Protein AF-C6T180-F1 (afdb_monomer)

pLDDT: mean 71.53, std 15.17, range [40.81, 89.12]

Foldseek 3Di:
DDPPPDAQLVVLLVVLVVLCVVVVVPPPVVSLVVSVVSLVVSVVSCVVVVVPGPSSVVSCVSVDDDPDPPD

Secondary structure (DSSP, 8-state):
-------TTHHHHHHHHHHHHHTTT---HHHHHHHHHHHHHHHHHHHHTTT-SGGGHHHHHHS--S-----

Structure (mmCIF, N/CA/C/O backbone):
data_AF-C6T180-F1
#
_entry.id   AF-C6T180-F1
#
loop_
_atom_site.group_PDB
_atom_site.id
_atom_site.type_symbol
_atom_site.label_atom_id
_atom_site.label_alt_id
_atom_site.label_comp_id
_atom_site.label_asym_id
_atom_site.label_entity_id
_atom_site.label_seq_id
_atom_site.pdbx_PDB_ins_code
_atom_site.Cartn_x
_atom_site.Cartn_y
_atom_site.Cartn_z
_atom_site.occupancy
_atom_site.B_iso_or_equiv
_atom_site.auth_seq_id
_atom_site.auth_comp_id
_atom_site.auth_asym_id
_atom_site.auth_atom_id
_atom_site.pdbx_PDB_model_num
ATOM 1 N N . MET A 1 1 ? 22.803 16.885 -0.052 1.00 44.03 1 MET A N 1
ATOM 2 C CA . MET A 1 1 ? 22.088 15.651 0.343 1.00 44.03 1 MET A CA 1
ATOM 3 C C . MET A 1 1 ? 20.911 15.458 -0.600 1.00 44.03 1 MET A C 1
ATOM 5 O O . MET A 1 1 ? 20.028 16.295 -0.548 1.00 44.03 1 MET A O 1
ATOM 9 N N . ALA A 1 2 ? 20.914 14.455 -1.488 1.00 42.50 2 ALA A N 1
ATOM 10 C CA . ALA A 1 2 ? 19.724 14.045 -2.257 1.00 42.50 2 ALA A CA 1
ATOM 11 C C . ALA A 1 2 ? 20.013 12.776 -3.082 1.00 42.50 2 ALA A C 1
ATOM 13 O O . ALA A 1 2 ? 20.078 12.818 -4.307 1.00 42.50 2 ALA A O 1
ATOM 14 N N . GLN A 1 3 ? 20.193 11.628 -2.426 1.00 41.53 3 GLN A N 1
ATOM 15 C CA . GLN A 1 3 ? 20.151 10.345 -3.129 1.00 41.53 3 GLN A CA 1
ATOM 16 C C . GLN A 1 3 ? 18.684 9.918 -3.245 1.00 41.53 3 GLN A C 1
ATOM 18 O O . GLN A 1 3 ? 18.186 9.108 -2.467 1.00 41.53 3 GLN A O 1
ATOM 23 N N . ALA A 1 4 ? 17.965 10.508 -4.202 1.00 47.88 4 ALA A N 1
ATOM 24 C CA . ALA A 1 4 ? 16.644 10.048 -4.629 1.00 47.88 4 ALA A CA 1
ATOM 25 C C . ALA A 1 4 ? 16.795 8.759 -5.461 1.00 47.88 4 ALA A C 1
ATOM 27 O O . ALA A 1 4 ? 16.462 8.701 -6.641 1.00 47.88 4 ALA A O 1
ATOM 28 N N . SER A 1 5 ? 17.386 7.724 -4.864 1.00 53.03 5 SER A N 1
ATOM 29 C CA . SER A 1 5 ? 17.532 6.421 -5.500 1.00 53.03 5 SER A CA 1
ATOM 30 C C . SER A 1 5 ? 16.200 5.676 -5.412 1.00 53.03 5 SER A C 1
ATOM 32 O O . SER A 1 5 ? 15.885 5.071 -4.393 1.00 53.03 5 SER A O 1
ATOM 34 N N . LYS A 1 6 ? 15.420 5.782 -6.494 1.00 61.00 6 LYS A N 1
ATOM 35 C CA . LYS A 1 6 ? 14.707 4.672 -7.149 1.00 61.00 6 LYS A CA 1
ATOM 36 C C . LYS A 1 6 ? 13.888 3.729 -6.257 1.00 61.00 6 LYS A C 1
ATOM 38 O O . LYS A 1 6 ? 14.112 2.527 -6.284 1.00 61.00 6 LYS A O 1
ATOM 43 N N . GLU A 1 7 ? 12.874 4.233 -5.566 1.00 71.00 7 GLU A N 1
ATOM 44 C CA . GLU A 1 7 ? 11.757 3.365 -5.174 1.00 71.00 7 GLU A CA 1
ATOM 45 C C . GLU A 1 7 ? 10.429 4.015 -5.571 1.00 71.00 7 GLU A C 1
ATOM 47 O O . GLU A 1 7 ? 10.052 5.026 -4.969 1.00 71.00 7 GLU A O 1
ATOM 52 N N . PRO A 1 8 ? 9.738 3.484 -6.602 1.00 76.06 8 PRO A N 1
ATOM 53 C CA . PRO A 1 8 ? 8.593 4.148 -7.224 1.00 76.06 8 PRO A CA 1
ATOM 54 C C . PRO A 1 8 ? 7.421 4.324 -6.258 1.00 76.06 8 PRO A C 1
ATOM 56 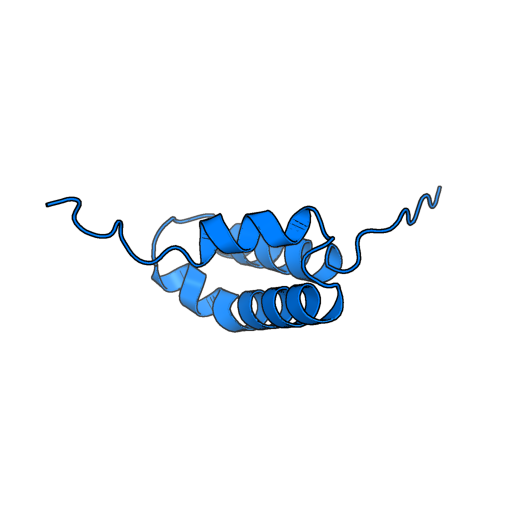O O . PRO A 1 8 ? 6.664 5.272 -6.418 1.00 76.06 8 PRO A O 1
ATOM 59 N N . CYS A 1 9 ? 7.329 3.478 -5.228 1.00 85.25 9 CYS A N 1
ATOM 60 C CA . CYS A 1 9 ? 6.199 3.437 -4.302 1.00 85.25 9 CYS A CA 1
ATOM 61 C C . CYS A 1 9 ? 6.543 3.861 -2.869 1.00 85.25 9 CYS A C 1
ATOM 63 O O . CYS A 1 9 ? 5.791 3.617 -1.923 1.00 85.25 9 CYS A O 1
ATOM 65 N N . LYS A 1 10 ? 7.702 4.504 -2.682 1.00 84.44 10 LYS A N 1
ATOM 66 C CA . LYS A 1 10 ? 8.176 4.947 -1.365 1.00 84.44 10 LYS A CA 1
ATOM 67 C C . LYS A 1 10 ? 7.255 5.966 -0.712 1.00 84.44 10 LYS A C 1
ATOM 69 O O . LYS A 1 10 ? 7.058 5.922 0.498 1.00 84.44 10 LYS A O 1
ATOM 74 N N . LYS A 1 11 ? 6.711 6.891 -1.502 1.00 85.62 11 LYS A N 1
ATOM 75 C CA . LYS A 1 11 ? 5.848 7.954 -0.990 1.00 85.62 11 LYS A CA 1
ATOM 76 C C . LYS A 1 11 ? 4.576 7.362 -0.386 1.00 85.62 11 LYS A C 1
ATOM 78 O O . LYS A 1 11 ? 4.319 7.573 0.795 1.00 85.62 11 LYS A O 1
ATOM 83 N N . GLU A 1 12 ? 3.884 6.520 -1.144 1.00 86.44 12 GLU A N 1
ATOM 84 C CA . GLU A 1 12 ? 2.654 5.867 -0.696 1.00 86.44 12 GLU A CA 1
ATOM 85 C C . GLU A 1 12 ? 2.918 4.953 0.513 1.00 86.44 12 GLU A C 1
ATOM 87 O O . GLU A 1 12 ? 2.137 4.928 1.461 1.00 86.44 12 GLU A O 1
ATOM 92 N N . ALA A 1 13 ? 4.062 4.265 0.553 1.00 84.38 13 ALA A N 1
ATOM 93 C CA . ALA A 1 13 ? 4.438 3.439 1.698 1.00 84.38 13 ALA A CA 1
ATOM 94 C C . ALA A 1 13 ? 4.740 4.255 2.964 1.00 84.38 13 ALA A C 1
ATOM 96 O O . ALA A 1 13 ? 4.336 3.866 4.063 1.00 84.38 13 ALA A O 1
ATOM 97 N N . CYS A 1 14 ? 5.399 5.409 2.829 1.00 86.06 14 CYS A N 1
ATOM 98 C CA . CYS A 1 14 ? 5.572 6.344 3.937 1.00 86.06 14 CYS A CA 1
ATOM 99 C C . CYS A 1 14 ? 4.226 6.900 4.423 1.00 86.06 14 CYS A C 1
ATOM 101 O O . CYS A 1 14 ? 4.036 7.026 5.633 1.00 86.06 14 CYS A O 1
ATOM 103 N N . ASP A 1 15 ? 3.281 7.181 3.521 1.00 86.06 15 ASP A N 1
ATOM 104 C CA . ASP A 1 15 ? 1.932 7.624 3.884 1.00 86.06 15 ASP A CA 1
ATOM 105 C C . ASP A 1 15 ? 1.164 6.548 4.672 1.00 86.06 15 ASP A C 1
ATOM 107 O O . ASP A 1 15 ? 0.461 6.875 5.631 1.00 86.06 15 ASP A O 1
ATOM 111 N N . ILE A 1 16 ? 1.345 5.259 4.354 1.00 82.38 16 ILE A N 1
ATOM 112 C CA . ILE A 1 16 ? 0.791 4.160 5.162 1.00 82.38 16 ILE A CA 1
ATOM 113 C C . ILE A 1 16 ? 1.388 4.190 6.566 1.00 82.38 16 ILE A C 1
ATOM 115 O O . ILE A 1 16 ? 0.653 4.123 7.551 1.00 82.38 16 ILE A O 1
ATOM 119 N N . GLN A 1 17 ? 2.710 4.325 6.675 1.00 80.06 17 GLN A N 1
ATOM 120 C CA . GLN A 1 17 ? 3.383 4.401 7.969 1.00 80.06 17 GLN A CA 1
ATOM 121 C C . GLN A 1 17 ? 2.896 5.605 8.786 1.00 80.06 17 GLN A C 1
ATOM 123 O O . GLN A 1 17 ? 2.594 5.461 9.966 1.00 80.06 17 GLN A O 1
ATOM 128 N N . ALA A 1 18 ? 2.756 6.776 8.162 1.00 85.62 18 ALA A N 1
ATOM 129 C CA . ALA A 1 18 ? 2.218 7.975 8.798 1.00 85.62 18 ALA A CA 1
ATOM 130 C C . ALA A 1 18 ? 0.755 7.791 9.225 1.00 85.62 18 ALA A C 1
ATOM 132 O O . ALA A 1 18 ? 0.364 8.239 10.305 1.00 85.62 18 ALA A O 1
ATOM 133 N N . CYS A 1 19 ? -0.046 7.107 8.406 1.00 84.56 19 CYS A N 1
ATOM 134 C CA . CYS A 1 19 ? -1.418 6.761 8.738 1.00 84.56 19 CYS A CA 1
ATOM 135 C C . CYS A 1 19 ? -1.468 5.847 9.969 1.00 84.56 19 CYS A C 1
ATOM 137 O O . CYS A 1 19 ? -2.187 6.152 10.917 1.00 84.56 19 CYS A O 1
ATOM 139 N N . LEU A 1 20 ? -0.654 4.793 10.025 1.00 78.31 20 LEU A N 1
ATOM 140 C CA . LEU A 1 20 ? -0.579 3.896 11.182 1.00 78.31 20 LEU A CA 1
ATOM 141 C C . LEU A 1 20 ? -0.058 4.607 12.443 1.00 78.31 20 LEU A C 1
ATOM 143 O O . LEU A 1 20 ? -0.650 4.446 13.511 1.00 78.31 20 LEU A O 1
ATOM 147 N N . SER A 1 21 ? 0.967 5.459 12.317 1.00 81.69 21 SER A N 1
ATOM 148 C CA . SER A 1 21 ? 1.506 6.272 13.419 1.00 81.69 21 SER A CA 1
ATOM 149 C C . SER A 1 21 ? 0.458 7.190 14.041 1.00 81.69 21 SER A C 1
ATOM 151 O O . SER A 1 21 ? 0.342 7.256 15.260 1.00 81.69 21 SER A O 1
ATOM 153 N N . LYS A 1 22 ? -0.354 7.867 13.216 1.00 80.44 22 LYS A N 1
ATOM 154 C CA . LYS A 1 22 ? -1.458 8.730 13.685 1.00 80.44 22 LYS A CA 1
ATOM 155 C C . LYS A 1 22 ? -2.570 7.958 14.397 1.00 80.44 22 LYS A C 1
ATOM 157 O O . LYS A 1 22 ? -3.413 8.553 15.057 1.00 80.44 22 LYS A O 1
ATOM 162 N N . ASN A 1 23 ? -2.588 6.642 14.230 1.00 70.25 23 ASN A N 1
ATOM 163 C CA . ASN A 1 23 ? -3.605 5.736 14.733 1.00 70.25 23 ASN A CA 1
ATOM 164 C C . ASN A 1 23 ? -3.045 4.784 15.813 1.00 70.25 23 ASN A C 1
ATOM 166 O O . ASN A 1 23 ? -3.615 3.723 16.068 1.00 70.25 23 ASN A O 1
ATOM 170 N N . ASN A 1 24 ? -1.932 5.162 16.454 1.00 69.38 24 ASN A N 1
ATOM 171 C CA . ASN A 1 24 ? -1.293 4.425 17.549 1.00 69.38 24 ASN A CA 1
ATOM 172 C C . ASN A 1 24 ? -0.827 3.000 17.202 1.00 69.38 24 ASN A C 1
ATOM 174 O O . ASN A 1 24 ? -0.670 2.179 18.103 1.00 69.38 24 ASN A O 1
ATOM 178 N N . PHE A 1 25 ? -0.606 2.691 15.917 1.00 65.19 25 PHE A N 1
ATOM 179 C CA . PHE A 1 25 ? -0.225 1.349 15.448 1.00 65.19 25 PHE A CA 1
ATOM 180 C C . PHE A 1 25 ? -1.114 0.226 16.002 1.00 65.19 25 PHE A C 1
ATOM 182 O O . PHE A 1 25 ? -0.679 -0.920 16.119 1.00 65.19 25 PHE A O 1
ATOM 189 N N . LEU A 1 26 ? -2.361 0.541 16.368 1.00 58.72 26 LEU A N 1
ATOM 190 C CA . LEU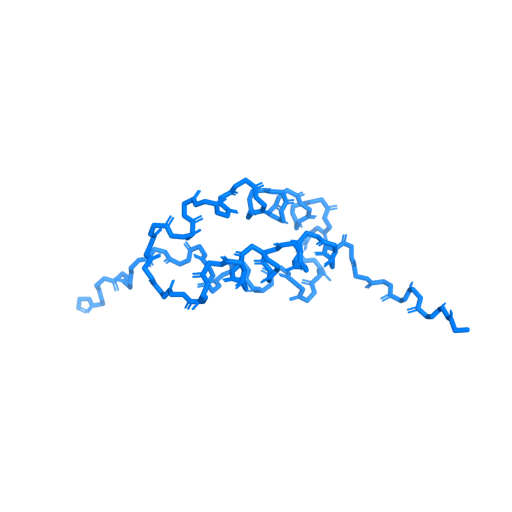 A 1 26 ? -3.243 -0.456 16.946 1.00 58.72 26 LEU A CA 1
ATOM 191 C C . LEU A 1 26 ? -3.562 -1.487 15.855 1.00 58.72 26 LEU A C 1
ATOM 193 O O . LEU A 1 26 ? -4.105 -1.108 14.816 1.00 58.72 26 LEU A O 1
ATOM 197 N N . PRO A 1 27 ? -3.291 -2.788 16.077 1.00 54.31 27 PRO A N 1
ATOM 198 C CA . PRO A 1 27 ? -3.510 -3.859 15.095 1.00 54.31 27 PRO A CA 1
ATOM 199 C C . PRO A 1 27 ? -5.001 -4.138 14.830 1.00 54.31 27 PRO A C 1
ATOM 201 O O . PRO A 1 27 ? -5.373 -5.146 14.231 1.00 54.31 27 PRO A O 1
ATOM 204 N N . GLN A 1 28 ? -5.879 -3.253 15.299 1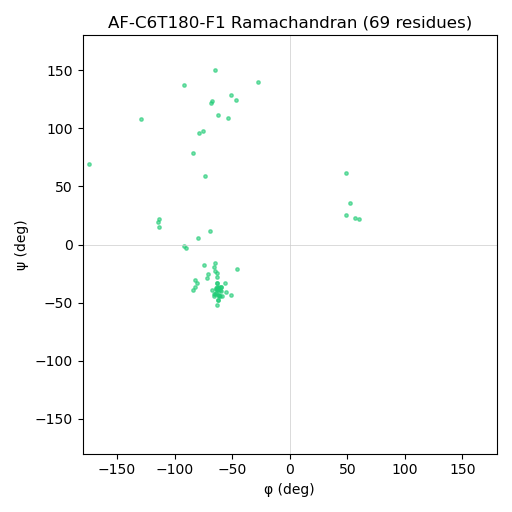.00 57.50 28 GLN A N 1
ATOM 205 C CA . GLN A 1 28 ? -7.309 -3.322 15.085 1.00 57.50 28 GLN A CA 1
ATOM 206 C C . GLN A 1 28 ? -7.583 -3.063 13.602 1.00 57.50 28 GLN A C 1
ATOM 208 O O . GLN A 1 28 ? -7.281 -1.987 13.085 1.00 57.50 28 GLN A O 1
ATOM 213 N N . ASN A 1 29 ? -8.230 -4.029 12.945 1.00 55.97 29 ASN A N 1
ATOM 214 C CA . ASN A 1 29 ? -8.673 -3.973 11.542 1.00 55.97 29 ASN A CA 1
ATOM 215 C C . ASN A 1 29 ? -9.371 -2.646 11.147 1.00 55.97 29 ASN A C 1
ATOM 217 O O . ASN A 1 29 ? -9.409 -2.286 9.972 1.00 55.97 29 ASN A O 1
ATOM 221 N N . ILE A 1 30 ? -9.894 -1.892 12.122 1.00 52.62 30 ILE A N 1
ATOM 222 C CA . ILE A 1 30 ? -10.511 -0.573 11.939 1.00 52.62 30 ILE A CA 1
ATOM 223 C C . ILE A 1 30 ? -9.531 0.496 11.417 1.00 52.62 30 ILE A C 1
ATOM 225 O O . ILE A 1 30 ? -9.935 1.387 10.673 1.00 52.62 30 ILE A O 1
ATOM 229 N N . HIS A 1 31 ? -8.248 0.447 11.787 1.00 57.06 31 HIS A N 1
ATOM 230 C CA . HIS A 1 31 ? -7.280 1.459 11.354 1.00 57.06 31 HIS A CA 1
ATOM 231 C C . HIS A 1 31 ? -6.741 1.159 9.959 1.00 57.06 31 HIS A C 1
ATOM 233 O O . HIS A 1 31 ? -6.542 2.091 9.181 1.00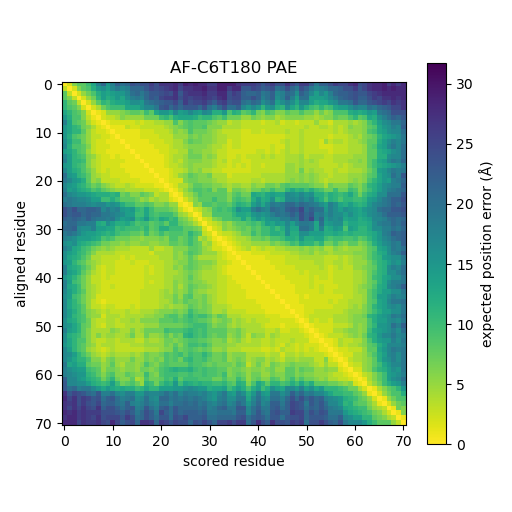 57.06 31 HIS A O 1
ATOM 239 N N . THR A 1 32 ? -6.656 -0.122 9.586 1.00 62.09 32 THR A N 1
ATOM 240 C CA . THR A 1 32 ? -6.479 -0.528 8.188 1.00 62.09 32 THR A CA 1
ATOM 241 C C . THR A 1 32 ? -7.588 0.066 7.324 1.00 62.09 32 THR A C 1
ATOM 243 O O . THR A 1 32 ? -7.278 0.616 6.276 1.00 62.09 32 THR A O 1
ATOM 246 N N . ALA A 1 33 ? -8.843 0.088 7.808 1.00 66.62 33 ALA A N 1
ATOM 247 C CA . ALA A 1 33 ? -9.966 0.726 7.109 1.00 66.62 33 ALA A CA 1
ATOM 248 C C . ALA A 1 33 ? -9.748 2.231 6.857 1.00 66.62 33 ALA A C 1
ATOM 250 O O . ALA A 1 33 ? -10.046 2.736 5.778 1.00 66.62 33 ALA A O 1
ATOM 251 N N . ARG A 1 34 ? -9.171 2.956 7.825 1.00 73.31 34 ARG A N 1
ATOM 252 C CA . ARG A 1 34 ? -8.837 4.386 7.675 1.00 73.31 34 ARG A CA 1
ATOM 253 C C . ARG A 1 34 ? -7.661 4.625 6.730 1.00 73.31 34 ARG A C 1
ATOM 255 O O . ARG A 1 34 ? -7.605 5.668 6.085 1.00 73.31 34 ARG A O 1
ATOM 262 N N . CYS A 1 35 ? -6.747 3.664 6.638 1.00 81.12 35 CYS A N 1
ATOM 263 C CA . CYS A 1 35 ? -5.611 3.709 5.726 1.00 81.12 35 CYS A CA 1
ATOM 264 C C . CYS A 1 35 ? -5.897 3.054 4.362 1.00 81.12 35 CYS A C 1
ATOM 266 O O . CYS A 1 35 ? -5.020 3.110 3.504 1.00 81.12 35 CYS A O 1
ATOM 268 N N . LEU A 1 36 ? -7.099 2.495 4.123 1.00 80.38 36 LEU A N 1
ATOM 269 C CA . LEU A 1 36 ? -7.470 1.814 2.867 1.00 80.38 36 LEU A CA 1
ATOM 270 C C . LEU A 1 36 ? -7.158 2.664 1.645 1.00 80.38 36 LEU A C 1
ATOM 272 O O . LEU A 1 36 ? -6.536 2.182 0.711 1.00 80.38 36 LEU A O 1
ATOM 276 N N . LYS A 1 37 ? -7.481 3.955 1.708 1.00 84.19 37 LYS A N 1
ATOM 277 C CA . LYS A 1 37 ? -7.239 4.881 0.604 1.00 84.19 37 LYS A CA 1
ATOM 278 C C . LYS A 1 37 ? -5.759 4.984 0.222 1.00 84.19 37 LYS A C 1
ATOM 280 O O . LYS A 1 37 ? -5.437 5.102 -0.952 1.00 84.19 37 LYS A O 1
ATOM 285 N N . VAL A 1 38 ? -4.854 4.932 1.199 1.00 83.12 38 VAL A N 1
ATOM 286 C CA . VAL A 1 38 ? -3.405 4.956 0.942 1.00 83.12 38 VAL A CA 1
ATOM 287 C C . VAL A 1 38 ? -2.898 3.573 0.529 1.00 83.12 38 VAL A C 1
ATOM 289 O O . VAL A 1 38 ? -2.012 3.471 -0.311 1.00 83.12 38 VAL A O 1
ATOM 292 N N . ILE A 1 39 ? -3.490 2.504 1.063 1.00 84.19 39 ILE A N 1
ATOM 293 C CA . ILE A 1 39 ? -3.196 1.124 0.659 1.00 84.19 39 ILE A CA 1
ATOM 294 C C . ILE A 1 39 ? -3.564 0.902 -0.817 1.00 84.19 39 ILE A C 1
ATOM 296 O O . ILE A 1 39 ? -2.756 0.350 -1.553 1.00 84.19 39 ILE A O 1
ATOM 300 N N . GLU A 1 40 ? -4.719 1.389 -1.275 1.00 86.56 40 GLU A N 1
ATOM 301 C CA . GLU A 1 40 ? -5.136 1.350 -2.686 1.00 86.56 40 GLU A CA 1
ATOM 302 C C . GLU A 1 40 ? -4.214 2.178 -3.591 1.00 86.56 40 GLU A C 1
ATOM 304 O O . GLU A 1 40 ? -3.906 1.769 -4.712 1.00 86.56 40 GLU A O 1
ATOM 309 N N . LEU A 1 41 ? -3.734 3.332 -3.110 1.00 87.44 41 LEU A N 1
ATOM 310 C CA . LEU A 1 41 ? -2.739 4.130 -3.830 1.00 87.44 41 LEU A CA 1
ATOM 311 C C . LEU A 1 41 ? -1.407 3.386 -3.954 1.00 87.44 41 LEU A C 1
ATOM 313 O O . LEU A 1 41 ? -0.809 3.395 -5.030 1.00 87.44 41 LEU A O 1
ATOM 317 N N . LEU A 1 42 ? -0.966 2.722 -2.882 1.00 85.50 42 LEU A N 1
ATOM 318 C CA . LEU A 1 42 ? 0.246 1.914 -2.902 1.00 85.50 42 LEU A CA 1
ATOM 319 C C . LEU A 1 42 ? 0.086 0.705 -3.834 1.00 85.50 42 LEU A C 1
ATOM 321 O O . LEU A 1 42 ? 0.987 0.444 -4.622 1.00 85.50 42 LEU A O 1
ATOM 325 N N . ASP A 1 43 ? -1.057 0.016 -3.809 1.00 86.00 43 ASP A N 1
ATOM 326 C CA . ASP A 1 43 ? -1.357 -1.097 -4.721 1.00 86.00 43 ASP A CA 1
ATOM 327 C C . ASP A 1 43 ? -1.371 -0.642 -6.185 1.00 86.00 43 ASP A C 1
ATOM 329 O O . ASP A 1 43 ? -0.703 -1.232 -7.032 1.00 86.00 43 ASP A O 1
ATOM 333 N N . SER A 1 44 ? -1.999 0.502 -6.463 1.00 89.12 44 SER A N 1
ATOM 334 C CA . SER A 1 44 ? -1.968 1.131 -7.787 1.00 89.12 44 SER A CA 1
ATOM 335 C C . 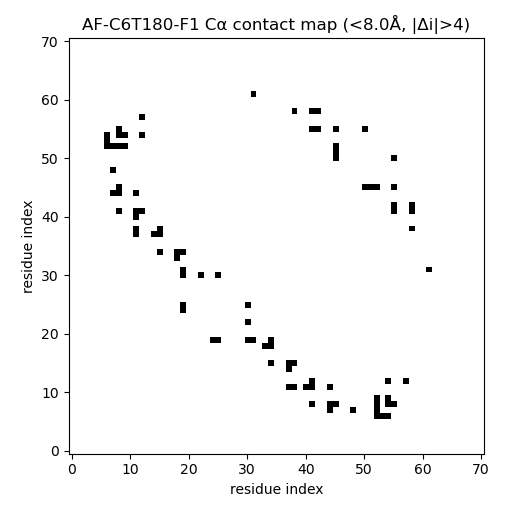SER A 1 44 ? -0.551 1.516 -8.218 1.00 89.12 44 SER A C 1
ATOM 337 O O . SER A 1 44 ? -0.219 1.419 -9.399 1.00 89.12 44 SER A O 1
ATOM 339 N N . CYS A 1 45 ? 0.297 1.971 -7.293 1.00 88.12 45 CYS A N 1
ATOM 340 C CA . CYS A 1 45 ? 1.703 2.227 -7.588 1.00 88.12 45 CYS A CA 1
ATOM 341 C C . CYS A 1 45 ? 2.446 0.926 -7.914 1.00 88.12 45 CYS A C 1
ATOM 343 O O . CYS A 1 45 ? 3.187 0.861 -8.895 1.00 88.12 45 CYS A O 1
ATOM 345 N N . CYS A 1 46 ? 2.211 -0.124 -7.132 1.00 88.06 46 CYS A N 1
ATOM 346 C CA . CYS A 1 46 ? 2.820 -1.432 -7.327 1.00 88.06 46 CYS A CA 1
ATOM 347 C C . CYS A 1 46 ? 2.435 -2.048 -8.671 1.00 88.06 46 CYS A C 1
ATOM 349 O O . CYS A 1 46 ? 3.316 -2.496 -9.401 1.00 88.06 46 CYS A O 1
ATOM 351 N N . ALA A 1 47 ? 1.163 -1.954 -9.057 1.00 88.50 47 ALA A N 1
ATOM 352 C CA . ALA A 1 47 ? 0.693 -2.355 -10.378 1.00 88.50 47 ALA A CA 1
ATOM 353 C C . ALA A 1 47 ? 1.376 -1.564 -11.511 1.00 88.50 47 ALA A C 1
ATOM 355 O O . ALA A 1 47 ? 1.694 -2.130 -12.551 1.00 88.50 47 ALA A O 1
ATOM 356 N N . LYS A 1 48 ? 1.657 -0.269 -11.310 1.00 87.31 48 LYS A N 1
ATOM 357 C CA . LYS A 1 48 ? 2.348 0.584 -12.297 1.00 87.31 48 LYS A CA 1
ATOM 358 C C . LYS A 1 48 ? 3.852 0.331 -12.416 1.00 87.31 48 LYS A C 1
ATOM 360 O O . LYS A 1 48 ? 4.449 0.787 -13.386 1.00 87.31 48 LYS A O 1
ATOM 365 N N . CYS A 1 49 ? 4.472 -0.325 -11.437 1.00 85.75 49 CYS A N 1
ATOM 366 C CA . CYS A 1 49 ? 5.905 -0.627 -11.445 1.00 85.75 49 CYS A CA 1
ATOM 367 C C . CYS A 1 49 ? 6.207 -2.129 -11.521 1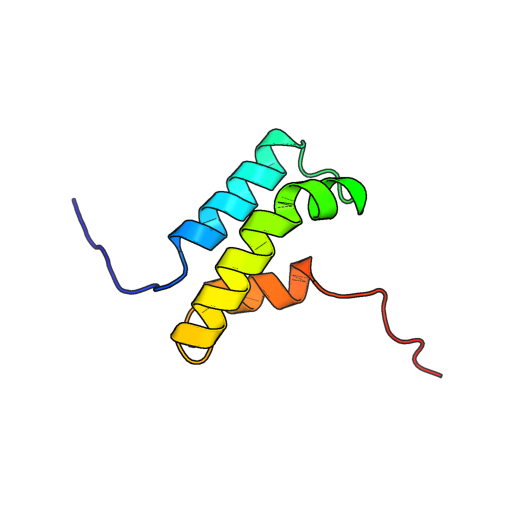.00 85.75 49 CYS A C 1
ATOM 369 O O . CYS A 1 49 ? 7.310 -2.542 -11.156 1.00 85.75 49 CYS A O 1
ATOM 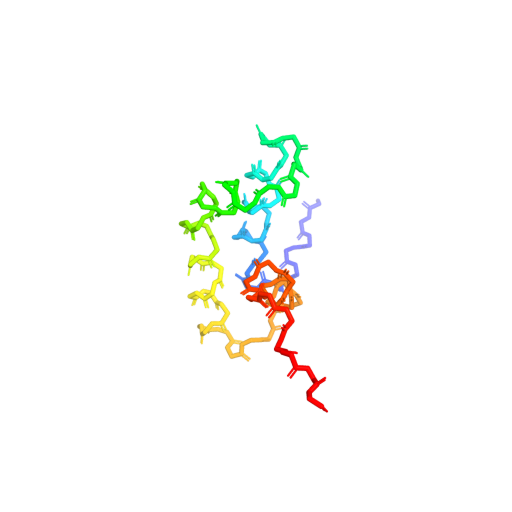371 N N . ASP A 1 50 ? 5.244 -2.944 -11.964 1.00 84.38 50 ASP A N 1
ATOM 372 C CA . ASP A 1 50 ? 5.371 -4.407 -12.041 1.00 84.38 50 ASP A CA 1
ATOM 373 C C . ASP A 1 50 ? 5.828 -5.029 -10.708 1.00 84.38 50 ASP A C 1
ATOM 375 O O . ASP A 1 50 ? 6.617 -5.969 -10.668 1.00 84.38 50 ASP A O 1
ATOM 379 N N . TYR A 1 51 ? 5.373 -4.459 -9.587 1.00 81.94 51 TYR A N 1
ATOM 380 C CA . TYR A 1 51 ? 5.750 -4.861 -8.229 1.00 81.94 51 TYR A CA 1
ATOM 381 C C . TYR A 1 51 ? 7.269 -4.825 -7.949 1.00 81.94 51 TYR A C 1
ATOM 383 O O . TYR A 1 51 ? 7.737 -5.446 -6.997 1.00 81.94 51 TYR A O 1
ATOM 391 N N . ASN A 1 52 ? 8.046 -4.041 -8.709 1.00 82.75 52 ASN A N 1
ATOM 392 C CA . ASN A 1 52 ? 9.502 -3.913 -8.543 1.00 82.75 52 ASN A CA 1
ATOM 393 C C . ASN A 1 52 ? 9.941 -2.981 -7.393 1.00 82.75 52 ASN A C 1
ATOM 395 O O . ASN A 1 52 ? 11.133 -2.710 -7.249 1.00 82.75 52 ASN A O 1
ATOM 399 N N . SER A 1 53 ? 9.023 -2.461 -6.570 1.00 81.62 53 SER A N 1
ATOM 400 C CA . SER A 1 53 ? 9.391 -1.699 -5.365 1.00 81.62 53 SER A CA 1
ATOM 401 C C . SER A 1 53 ? 9.473 -2.618 -4.152 1.00 81.62 53 SER A C 1
ATOM 403 O O . SER A 1 53 ? 8.550 -3.388 -3.887 1.00 81.62 53 SER A O 1
ATOM 405 N N . THR A 1 54 ? 10.502 -2.448 -3.322 1.00 83.88 54 THR A N 1
ATOM 406 C CA . THR A 1 54 ? 10.621 -3.118 -2.016 1.00 83.88 54 THR A CA 1
ATOM 407 C C . THR A 1 54 ? 9.404 -2.826 -1.134 1.00 83.88 54 THR A C 1
ATOM 409 O O . THR A 1 54 ? 8.929 -3.679 -0.386 1.00 83.88 54 THR A O 1
ATOM 412 N N . HIS A 1 55 ? 8.837 -1.629 -1.277 1.00 83.19 55 HIS A N 1
ATOM 413 C CA . HIS A 1 55 ? 7.630 -1.199 -0.580 1.00 83.19 55 HIS A CA 1
ATOM 414 C C . HIS A 1 55 ? 6.348 -1.962 -0.954 1.00 83.19 55 HIS A C 1
ATOM 416 O O . HIS A 1 55 ? 5.404 -1.978 -0.162 1.00 83.19 55 HIS A O 1
ATOM 422 N N . CYS A 1 56 ? 6.310 -2.641 -2.103 1.00 82.94 56 CYS A N 1
ATOM 423 C CA . CYS A 1 56 ? 5.167 -3.460 -2.505 1.00 82.94 56 CYS A CA 1
ATOM 424 C C . CYS A 1 56 ? 5.031 -4.735 -1.666 1.00 82.94 56 CYS A C 1
ATOM 426 O O . CYS A 1 56 ? 3.924 -5.234 -1.471 1.00 82.94 56 CYS A O 1
ATOM 428 N N . ALA A 1 57 ? 6.127 -5.232 -1.083 1.00 77.56 57 ALA A N 1
ATOM 429 C CA . ALA A 1 57 ? 6.079 -6.370 -0.167 1.00 77.56 57 ALA A CA 1
ATOM 430 C C . ALA A 1 57 ? 5.252 -6.062 1.097 1.00 77.56 57 ALA A C 1
ATOM 432 O O . ALA A 1 57 ? 4.552 -6.934 1.616 1.00 77.56 57 ALA A O 1
ATOM 433 N N . SER A 1 58 ? 5.265 -4.805 1.557 1.00 71.56 58 SER A N 1
ATOM 434 C CA . SER A 1 58 ? 4.503 -4.353 2.728 1.00 71.56 58 SER A CA 1
ATOM 435 C C . SER A 1 58 ? 2.986 -4.466 2.536 1.00 71.56 58 SER A C 1
ATOM 437 O O . SER A 1 58 ? 2.271 -4.711 3.510 1.00 71.56 58 SER A O 1
ATOM 439 N N . LEU A 1 59 ? 2.485 -4.378 1.294 1.00 72.38 59 LEU A N 1
ATOM 440 C CA . LEU A 1 59 ? 1.068 -4.613 0.985 1.00 72.38 59 LEU A CA 1
ATOM 441 C C . LEU A 1 59 ? 0.637 -6.032 1.354 1.00 72.38 59 LEU A C 1
ATOM 443 O O . LEU A 1 59 ? 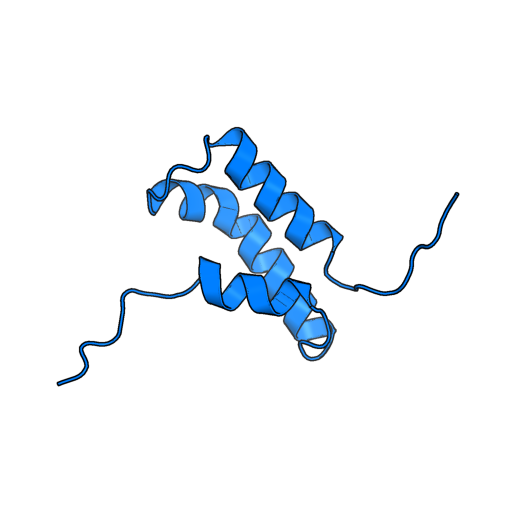-0.433 -6.212 1.927 1.00 72.38 59 LEU A O 1
ATOM 447 N N . SER A 1 60 ? 1.486 -7.037 1.118 1.00 66.50 60 SER A N 1
ATOM 448 C CA . SER A 1 60 ? 1.184 -8.432 1.476 1.00 66.50 60 SER A CA 1
ATOM 449 C C . SER A 1 60 ? 1.073 -8.652 2.990 1.00 66.50 60 SER A C 1
ATOM 451 O O . SER A 1 60 ? 0.449 -9.618 3.429 1.00 66.50 60 SER A O 1
ATOM 453 N N . GLY A 1 61 ? 1.677 -7.778 3.802 1.00 65.56 61 GLY A N 1
ATOM 454 C CA . GLY A 1 61 ? 1.532 -7.784 5.258 1.00 65.56 61 GLY A CA 1
ATOM 455 C C . GLY A 1 61 ? 0.264 -7.077 5.742 1.00 65.56 61 GLY A C 1
ATOM 456 O O . GLY A 1 61 ? -0.357 -7.544 6.691 1.00 65.56 61 GLY A O 1
ATOM 457 N N . LEU A 1 62 ? -0.135 -5.987 5.075 1.00 66.25 62 LEU A N 1
ATOM 458 C CA . LEU A 1 62 ? -1.291 -5.163 5.453 1.00 66.25 62 LEU A CA 1
ATOM 459 C C . LEU A 1 62 ? -2.632 -5.686 4.928 1.00 66.25 62 LEU A C 1
ATOM 461 O O . LEU A 1 62 ? -3.637 -5.598 5.627 1.00 66.25 62 LEU A O 1
ATOM 465 N N . LEU A 1 63 ? -2.650 -6.199 3.696 1.00 63.41 63 LEU A N 1
ATOM 466 C CA . LEU A 1 63 ? -3.855 -6.677 3.017 1.00 63.41 63 LEU A CA 1
ATOM 467 C C . LEU A 1 63 ? -4.145 -8.151 3.269 1.00 63.41 63 LEU A C 1
ATOM 469 O O . LEU A 1 63 ? -5.163 -8.629 2.779 1.00 63.41 63 LEU A O 1
ATOM 473 N N . LYS A 1 64 ? -3.292 -8.881 4.006 1.00 51.38 64 LYS A N 1
ATOM 474 C CA . LYS A 1 64 ? -3.533 -10.294 4.323 1.00 51.38 64 LYS A CA 1
ATOM 475 C C . LYS A 1 64 ? -4.916 -10.435 4.970 1.00 51.38 64 LYS A C 1
ATOM 477 O O . LYS A 1 64 ? -5.084 -10.064 6.134 1.00 51.38 64 LYS A O 1
ATOM 482 N N . PRO A 1 65 ? -5.905 -11.016 4.267 1.00 46.41 65 PRO A N 1
ATOM 483 C CA . PRO A 1 65 ? -7.083 -11.514 4.937 1.00 46.41 65 PRO A CA 1
ATOM 484 C C . PRO A 1 65 ? -6.606 -12.652 5.840 1.00 46.41 65 PRO A C 1
ATOM 486 O O . PRO A 1 65 ? -5.604 -13.313 5.545 1.00 46.41 65 PRO A O 1
ATOM 489 N N . LYS A 1 66 ? -7.323 -12.845 6.948 1.00 47.22 66 LYS A N 1
ATOM 490 C CA . LYS A 1 66 ? -7.166 -13.934 7.924 1.00 47.22 66 LYS A CA 1
ATOM 491 C C . LYS A 1 66 ? -6.573 -15.209 7.301 1.00 47.22 66 LYS A C 1
ATOM 493 O O . LYS A 1 66 ? -6.978 -15.567 6.192 1.00 47.22 66 LYS A O 1
ATOM 498 N N . PRO A 1 67 ? -5.664 -15.913 8.007 1.00 40.81 67 PRO A N 1
ATOM 499 C CA . PRO A 1 67 ? -5.048 -17.132 7.493 1.00 40.81 67 PRO A CA 1
ATOM 500 C C . PRO A 1 67 ? -6.125 -18.039 6.897 1.00 40.81 67 PRO A C 1
ATOM 502 O O . PRO A 1 67 ? -7.112 -18.350 7.566 1.00 40.81 67 PRO A O 1
ATOM 505 N N . LYS A 1 68 ? -5.958 -18.431 5.626 1.00 43.41 68 LYS A N 1
ATOM 506 C CA . LYS A 1 68 ? -6.766 -19.510 5.050 1.00 43.41 68 LYS A CA 1
ATOM 507 C C . LYS A 1 68 ? -6.666 -20.697 6.020 1.00 43.41 68 LYS A C 1
ATOM 509 O O . LYS A 1 68 ? -5.536 -21.035 6.389 1.00 43.41 68 LYS A O 1
ATOM 514 N N . PRO A 1 69 ? -7.786 -21.306 6.454 1.00 48.34 69 PRO A N 1
ATOM 515 C CA . PRO A 1 69 ? -7.728 -22.460 7.332 1.00 48.34 69 PRO A CA 1
ATOM 516 C C . PRO A 1 69 ? -7.001 -23.562 6.565 1.00 48.34 69 PRO A C 1
ATOM 518 O O . PRO A 1 69 ? -7.472 -24.035 5.529 1.00 48.34 69 PRO A O 1
ATOM 521 N N . LYS A 1 70 ? -5.795 -23.898 7.025 1.00 49.75 70 LYS A 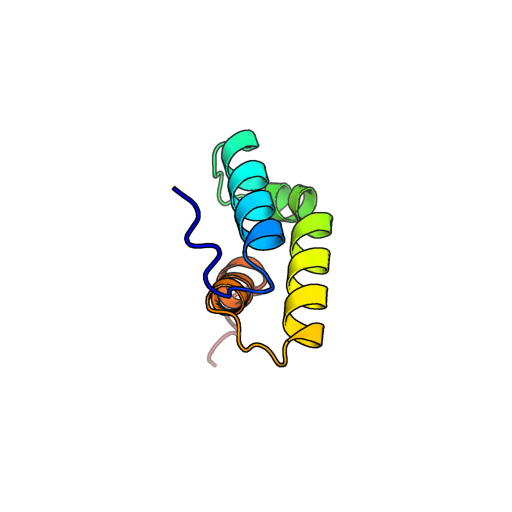N 1
ATOM 522 C CA . LYS A 1 70 ? -5.044 -25.041 6.521 1.00 49.75 70 LYS A CA 1
ATOM 523 C C . LYS A 1 70 ? -5.725 -26.262 7.140 1.00 49.75 70 LYS A C 1
ATOM 525 O O . LYS A 1 70 ? -5.586 -26.497 8.336 1.00 49.75 70 LYS A O 1
ATOM 530 N N . ARG A 1 71 ? -6.600 -26.863 6.336 1.00 50.72 71 ARG A N 1
ATOM 531 C CA . ARG A 1 71 ? -7.383 -28.066 6.625 1.00 50.72 71 ARG A CA 1
ATOM 532 C C . ARG A 1 71 ? -6.475 -29.259 6.903 1.00 50.72 71 ARG A C 1
ATOM 534 O O . ARG A 1 71 ? -5.379 -29.291 6.299 1.00 50.72 71 ARG A O 1
#

Sequence (71 aa):
MAQASKEPCKKEACDIQACLSKNNFLPQNIHTARCLKVIELLDSCCAKCDYNSTHCASLSGLLKPKPKPKR

Nearest PDB structures (foldseek):
  6msq-assembly1_A  TM=6.036E-01  e=5.459E+00  synthetic construct

Solvent-accessible surface area (backbone atoms only — not comparable to full-atom values): 4362 Å² total; per-residue (Å²): 141,82,85,82,74,84,50,90,30,49,66,38,44,49,49,42,52,52,47,36,60,78,56,74,64,52,90,51,72,68,52,55,61,74,34,39,71,39,50,53,49,29,49,55,39,23,66,75,50,76,52,73,30,80,53,44,58,54,48,66,70,73,67,57,68,76,81,76,83,82,124

Mean predicted aligned error: 9.55 Å

Organism: Glycine max (NCBI:txid3847)

Radius of gyration: 13.54 Å; Cα contacts (8 Å, |Δi|>4): 46; chains: 1; bounding box: 33×44×30 Å

InterPro domains:
  IPR009069 Cysteine alpha-hairpin motif superfamily [SSF47072] (5-66)
  IPR027179 Cx9C motif-containing protein 4 [PF08991] (8-64)
  IPR027179 Cx9C motif-containing protein 4 [PTHR15590] (1-66)